Protein AF-A0A060BYW7-F1 (afdb_monomer)

Mean predicted aligned error: 9.54 Å

Nearest PDB structures (foldseek):
  1knc-assembly1_A  TM=3.464E-01  e=7.831E+00  Mycobacterium tuberculosis

pLDDT: mean 84.28, std 14.16, range [44.69, 97.5]

Radius of gyration: 23.76 Å; Cα contacts (8 Å, |Δi|>4): 64; chains: 1; bounding box: 55×30×70 Å

Solvent-accessible surface area (backbone atoms only — not comparable to full-atom values): 7585 Å² total; per-residue (Å²): 144,79,80,57,61,67,58,49,52,51,50,52,53,48,34,50,69,72,49,42,70,73,58,59,72,67,45,63,56,45,87,65,95,45,86,89,45,63,86,35,33,41,50,48,54,50,32,50,50,51,38,68,74,41,76,65,64,82,47,72,71,61,52,50,51,53,52,52,58,46,39,75,78,55,71,72,52,69,72,40,62,68,40,35,67,42,39,37,51,50,53,52,52,51,50,51,52,54,50,52,55,52,52,50,52,55,50,54,52,50,53,52,54,48,56,53,49,54,51,52,52,55,53,53,56,50,54,57,65,73,74,114

Structure (mmCIF, N/CA/C/O backbone):
data_AF-A0A060BYW7-F1
#
_entry.id   AF-A0A060BYW7-F1
#
loop_
_atom_site.group_PDB
_atom_site.id
_atom_site.type_symbol
_atom_site.label_atom_id
_atom_site.label_alt_id
_atom_site.label_comp_id
_atom_site.label_asym_id
_atom_site.label_entity_id
_atom_site.label_seq_id
_atom_site.pdbx_PDB_ins_code
_atom_site.Cartn_x
_atom_site.Cartn_y
_atom_site.Cartn_z
_atom_site.occupancy
_atom_site.B_iso_or_equiv
_atom_site.auth_seq_id
_atom_site.auth_comp_id
_atom_site.auth_asym_id
_atom_site.auth_atom_id
_atom_site.pdbx_PDB_model_num
ATOM 1 N N . MET A 1 1 ? 19.324 -13.979 -8.317 1.00 48.50 1 MET A N 1
ATOM 2 C CA . MET A 1 1 ? 18.379 -13.366 -7.356 1.00 48.50 1 MET A CA 1
ATOM 3 C C . MET A 1 1 ? 17.088 -14.169 -7.3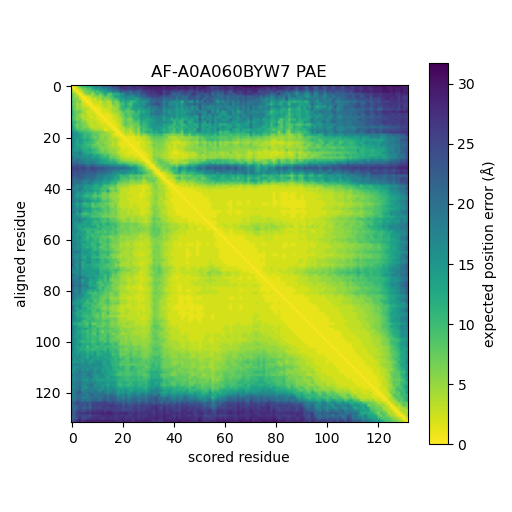71 1.00 48.50 1 MET A C 1
ATOM 5 O O . MET A 1 1 ? 16.243 -13.916 -8.215 1.00 48.50 1 MET A O 1
ATOM 9 N N . LEU A 1 2 ? 16.991 -15.202 -6.531 1.00 50.25 2 LEU A N 1
ATOM 10 C CA . LEU A 1 2 ? 15.923 -16.214 -6.605 1.00 50.25 2 LEU A CA 1
ATOM 11 C C . LEU A 1 2 ? 15.390 -16.655 -5.229 1.00 50.25 2 LEU A C 1
ATOM 13 O O . LEU A 1 2 ? 14.659 -17.630 -5.151 1.00 50.25 2 LEU A O 1
ATOM 17 N N . ASP A 1 3 ? 15.692 -15.922 -4.155 1.00 51.97 3 ASP A N 1
ATOM 18 C CA . ASP A 1 3 ? 15.336 -16.358 -2.792 1.00 51.97 3 ASP A CA 1
ATOM 19 C C . ASP A 1 3 ? 14.009 -15.767 -2.261 1.00 51.97 3 ASP A C 1
ATOM 21 O O . ASP A 1 3 ? 13.461 -16.196 -1.252 1.00 51.97 3 ASP A O 1
ATOM 25 N N . ASN A 1 4 ? 13.404 -14.808 -2.973 1.00 58.88 4 ASN A N 1
ATOM 26 C CA . ASN A 1 4 ? 12.190 -14.140 -2.479 1.00 58.88 4 ASN A CA 1
ATOM 27 C C . ASN A 1 4 ? 10.876 -14.747 -2.986 1.00 58.88 4 ASN A C 1
ATOM 29 O O . ASN A 1 4 ? 9.817 -14.392 -2.473 1.00 58.88 4 ASN A O 1
ATOM 33 N N . HIS A 1 5 ? 10.899 -15.654 -3.970 1.00 61.94 5 HIS A N 1
ATOM 34 C CA . HIS A 1 5 ? 9.659 -16.167 -4.574 1.00 61.94 5 HIS A CA 1
ATOM 35 C C . HIS A 1 5 ? 8.786 -16.887 -3.539 1.00 61.94 5 HIS A C 1
ATOM 37 O O . HIS A 1 5 ? 7.591 -16.627 -3.422 1.00 61.94 5 HIS A O 1
ATOM 43 N N . TYR A 1 6 ? 9.415 -17.710 -2.699 1.00 61.19 6 TYR A N 1
ATOM 44 C CA . TYR A 1 6 ? 8.722 -18.459 -1.657 1.00 61.19 6 TYR A CA 1
ATOM 45 C C . TYR A 1 6 ? 8.153 -17.556 -0.551 1.00 61.19 6 TYR A C 1
ATOM 47 O O . TYR A 1 6 ? 7.054 -17.792 -0.044 1.00 61.19 6 TYR A O 1
ATOM 55 N N . GLN A 1 7 ? 8.869 -16.484 -0.195 1.00 60.72 7 GLN A N 1
ATOM 56 C CA . GLN A 1 7 ? 8.370 -15.488 0.755 1.00 60.72 7 GLN A CA 1
ATOM 57 C C . GLN A 1 7 ? 7.197 -14.688 0.173 1.00 60.72 7 GLN A C 1
ATOM 59 O O . GLN A 1 7 ? 6.245 -14.393 0.897 1.00 60.72 7 GLN A O 1
ATOM 64 N N . ILE A 1 8 ? 7.218 -14.365 -1.122 1.00 66.19 8 ILE A N 1
ATOM 65 C CA . ILE A 1 8 ? 6.113 -13.673 -1.799 1.00 66.19 8 ILE A CA 1
ATOM 66 C C . ILE A 1 8 ? 4.871 -14.568 -1.837 1.00 66.19 8 ILE A C 1
ATOM 68 O O . ILE A 1 8 ? 3.805 -14.127 -1.406 1.00 66.19 8 ILE A O 1
ATOM 72 N N . ASP A 1 9 ? 5.001 -15.829 -2.253 1.00 67.94 9 ASP A N 1
ATOM 73 C CA . ASP A 1 9 ? 3.870 -16.764 -2.331 1.00 67.94 9 ASP A CA 1
ATOM 74 C C . ASP A 1 9 ? 3.220 -16.996 -0.963 1.00 67.94 9 ASP A C 1
ATOM 76 O O . ASP A 1 9 ? 1.992 -16.945 -0.834 1.00 67.94 9 ASP A O 1
ATOM 80 N N . LYS A 1 10 ? 4.030 -17.158 0.093 1.00 68.62 10 LYS A N 1
ATOM 81 C CA . LYS A 1 10 ? 3.528 -17.241 1.472 1.00 68.62 10 LYS A CA 1
ATOM 82 C C . LYS A 1 10 ? 2.774 -15.986 1.887 1.00 68.62 10 LYS A C 1
ATOM 84 O O . LYS A 1 10 ? 1.685 -16.097 2.447 1.00 68.62 10 LYS A O 1
ATOM 89 N N . ASN A 1 11 ? 3.313 -14.803 1.598 1.00 62.00 11 ASN A N 1
ATOM 90 C CA . ASN A 1 11 ? 2.660 -13.539 1.936 1.00 62.00 11 ASN A CA 1
ATOM 91 C C . ASN A 1 11 ? 1.344 -13.342 1.167 1.00 62.00 11 ASN A C 1
ATOM 93 O O . ASN A 1 11 ? 0.366 -12.874 1.750 1.00 62.00 11 ASN A O 1
ATOM 97 N N . VAL A 1 12 ? 1.277 -13.752 -0.103 1.00 63.25 12 VAL A N 1
ATOM 98 C CA . VAL A 1 12 ? 0.047 -13.715 -0.911 1.00 63.25 12 VAL A CA 1
ATOM 99 C C . VAL A 1 12 ? -1.002 -14.681 -0.357 1.00 63.25 12 VAL A C 1
ATOM 101 O O . VAL A 1 12 ? -2.163 -14.300 -0.189 1.00 63.25 12 VAL A O 1
ATOM 104 N N . GLN A 1 13 ? -0.615 -15.921 -0.045 1.00 66.38 13 GLN A N 1
ATOM 105 C CA . GLN A 1 13 ? -1.532 -16.910 0.528 1.00 66.38 13 GLN A CA 1
ATOM 106 C C . GLN A 1 13 ? -2.016 -16.507 1.924 1.00 66.38 13 GLN A C 1
ATOM 108 O O . GLN A 1 13 ? -3.195 -16.674 2.234 1.00 66.38 13 GLN A O 1
ATOM 113 N N . GLN A 1 14 ? -1.135 -15.949 2.756 1.00 67.31 14 GLN A N 1
ATOM 114 C CA . GLN A 1 14 ? -1.495 -15.442 4.075 1.00 67.31 14 GLN A CA 1
ATOM 115 C C . GLN A 1 14 ? -2.472 -14.268 3.962 1.00 67.31 14 GLN A C 1
ATOM 117 O O . GLN A 1 14 ? -3.541 -14.318 4.554 1.00 67.31 14 GLN A O 1
ATOM 122 N N . ALA A 1 15 ? -2.191 -13.280 3.106 1.00 64.19 15 ALA A N 1
ATOM 123 C CA . ALA A 1 15 ? -3.095 -12.152 2.888 1.00 64.19 15 ALA A CA 1
ATOM 124 C C . ALA A 1 15 ? -4.480 -12.590 2.377 1.00 64.19 15 ALA A C 1
ATOM 126 O O . ALA A 1 15 ? -5.491 -12.038 2.803 1.00 64.19 15 ALA A O 1
ATOM 127 N N . ARG A 1 16 ? -4.551 -13.603 1.499 1.00 63.09 16 ARG A N 1
ATOM 128 C CA . ARG A 1 16 ? -5.829 -14.171 1.028 1.00 63.09 16 ARG A CA 1
ATOM 129 C C . ARG A 1 16 ? -6.603 -14.900 2.129 1.00 63.09 16 ARG A C 1
ATOM 131 O O . ARG A 1 16 ? -7.830 -14.828 2.131 1.00 63.09 16 ARG A O 1
ATOM 138 N N . ARG A 1 17 ? -5.910 -15.600 3.035 1.00 70.06 17 ARG A N 1
ATOM 139 C CA . ARG A 1 17 ? -6.522 -16.254 4.208 1.00 70.06 17 ARG A CA 1
ATOM 140 C C . ARG A 1 17 ? -7.019 -15.236 5.231 1.00 70.06 17 ARG A C 1
ATOM 142 O O . ARG A 1 17 ? -8.115 -15.402 5.750 1.00 70.06 17 ARG A O 1
ATOM 149 N N . ASP A 1 18 ? -6.255 -14.173 5.444 1.00 71.94 18 ASP A N 1
ATOM 150 C CA . ASP A 1 18 ? -6.571 -13.106 6.396 1.00 71.94 18 ASP A CA 1
ATOM 151 C C . ASP A 1 18 ? -7.684 -12.165 5.881 1.00 71.94 18 ASP A C 1
ATOM 153 O O . ASP A 1 18 ? -8.324 -11.467 6.664 1.00 71.94 18 ASP A O 1
ATOM 157 N N . LEU A 1 19 ? -7.939 -12.136 4.565 1.00 72.00 19 LEU A N 1
ATOM 158 C CA . LEU A 1 19 ? -8.977 -11.318 3.923 1.00 72.00 19 LEU A CA 1
ATOM 159 C C . LEU A 1 19 ? -9.895 -12.156 3.010 1.00 72.00 19 LEU A C 1
ATOM 161 O O . LEU A 1 19 ? -9.884 -11.985 1.784 1.00 72.00 19 LEU A O 1
ATOM 165 N N . PRO A 1 20 ? -10.743 -13.048 3.554 1.00 79.31 20 PRO A N 1
ATOM 166 C CA . PRO A 1 20 ? -11.720 -13.749 2.733 1.00 79.31 20 PRO A CA 1
ATOM 167 C C . PRO A 1 20 ? -12.680 -12.742 2.080 1.00 79.31 20 PRO A C 1
ATOM 169 O O . PRO A 1 20 ? -13.089 -11.755 2.691 1.00 79.31 20 PRO A O 1
ATOM 172 N N . ARG A 1 21 ? -13.106 -13.003 0.835 1.00 77.75 21 ARG A N 1
ATOM 173 C CA . ARG A 1 21 ? -13.975 -12.087 0.057 1.00 77.75 21 ARG A CA 1
ATOM 174 C C . ARG A 1 21 ? -15.217 -11.625 0.826 1.00 77.75 21 ARG A C 1
ATOM 176 O O . ARG A 1 21 ? -15.633 -10.478 0.694 1.00 77.75 21 ARG A O 1
ATOM 183 N N . ARG A 1 22 ? -15.810 -12.518 1.625 1.00 82.56 22 ARG A N 1
ATOM 184 C CA . ARG A 1 22 ? -16.977 -12.212 2.463 1.00 82.56 22 ARG A CA 1
ATOM 185 C C . ARG A 1 22 ? -16.661 -11.157 3.528 1.00 82.56 22 ARG A C 1
ATOM 187 O O . ARG A 1 22 ? -17.498 -10.298 3.759 1.00 82.56 22 ARG A O 1
ATOM 194 N N . PHE A 1 23 ? -15.473 -11.208 4.128 1.00 82.56 23 PHE A N 1
ATOM 195 C CA . PHE A 1 23 ? -15.021 -10.238 5.122 1.00 82.56 23 PHE A CA 1
ATOM 196 C C . PHE A 1 23 ? -14.746 -8.872 4.490 1.00 82.56 23 PHE A C 1
ATOM 198 O O . PHE A 1 23 ? -15.250 -7.872 4.986 1.00 82.56 23 PHE A O 1
ATOM 205 N N . ILE A 1 24 ? -14.070 -8.826 3.332 1.00 80.19 24 ILE A N 1
ATOM 206 C CA . ILE A 1 24 ? -13.831 -7.564 2.603 1.00 80.19 24 ILE A CA 1
ATOM 207 C C . ILE A 1 24 ? -15.152 -6.836 2.307 1.00 80.19 24 ILE A C 1
ATOM 209 O O . ILE A 1 24 ? -15.247 -5.630 2.506 1.00 80.19 24 ILE A O 1
ATOM 213 N N . ARG A 1 25 ? -16.192 -7.568 1.881 1.00 84.06 25 ARG A N 1
ATOM 214 C CA . ARG A 1 25 ? -17.522 -7.001 1.584 1.00 84.06 25 ARG A CA 1
ATOM 215 C C . ARG A 1 25 ? -18.252 -6.430 2.805 1.00 84.06 25 ARG A C 1
ATOM 217 O O . ARG A 1 25 ? -19.206 -5.686 2.623 1.00 84.06 25 ARG A O 1
ATOM 224 N N . GLN A 1 26 ? -17.854 -6.802 4.020 1.00 86.75 26 GLN A N 1
ATOM 225 C CA . GLN A 1 26 ? -18.452 -6.298 5.263 1.00 86.75 26 GLN A CA 1
ATOM 226 C C . GLN A 1 26 ? -17.753 -5.040 5.786 1.00 86.75 26 GLN A C 1
ATOM 228 O O . GLN A 1 26 ? -18.245 -4.413 6.726 1.00 86.75 26 GLN A O 1
ATOM 233 N N . LEU A 1 27 ? -16.601 -4.676 5.216 1.00 88.12 27 LEU A N 1
ATOM 234 C CA . LEU A 1 27 ? -15.855 -3.511 5.664 1.00 88.12 27 LEU A CA 1
ATOM 235 C C . LEU A 1 27 ? -16.614 -2.220 5.315 1.00 88.12 27 LEU A C 1
ATOM 237 O O . LEU A 1 27 ? -17.147 -2.104 4.208 1.00 88.12 27 LEU A O 1
ATOM 241 N N . PRO A 1 28 ? -16.647 -1.231 6.228 1.00 87.62 28 PRO A N 1
ATOM 242 C CA . PRO A 1 28 ? -17.212 0.081 5.946 1.00 87.62 28 PRO A CA 1
ATOM 243 C C . PRO A 1 28 ? -16.580 0.715 4.704 1.00 87.62 28 PRO A C 1
ATOM 245 O O . PRO A 1 28 ? -15.356 0.795 4.577 1.00 87.62 28 PRO A O 1
ATOM 248 N N . LEU A 1 29 ? -17.425 1.172 3.783 1.00 86.75 29 LEU A N 1
ATOM 249 C CA . LEU A 1 29 ? -16.996 1.87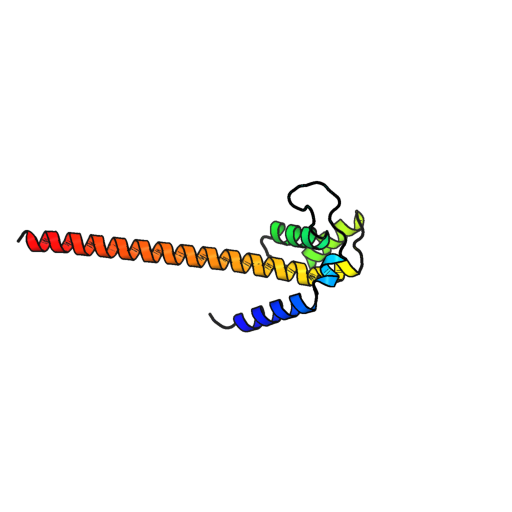6 2.578 1.00 86.75 29 LEU A CA 1
ATOM 250 C C . LEU A 1 29 ? -16.729 3.351 2.878 1.00 86.75 29 LEU A C 1
ATOM 252 O O . LEU A 1 29 ? -17.312 3.927 3.802 1.00 86.75 29 LEU A O 1
ATOM 256 N N . PHE A 1 30 ? -15.838 3.961 2.099 1.00 79.75 30 PHE A N 1
ATOM 257 C CA . PHE A 1 30 ? -15.587 5.396 2.179 1.00 79.75 30 PHE A CA 1
ATOM 258 C C . PHE A 1 30 ? -16.850 6.156 1.743 1.00 79.75 30 PHE A C 1
ATOM 260 O O . PHE A 1 30 ? -17.378 5.911 0.662 1.00 79.75 30 PHE A O 1
ATOM 267 N N . LYS A 1 31 ? -17.374 7.036 2.606 1.00 72.75 31 LYS A N 1
ATOM 268 C CA . LYS A 1 31 ? -18.662 7.724 2.385 1.00 72.75 31 LYS A CA 1
ATOM 269 C C . LYS A 1 31 ? -18.550 9.005 1.550 1.00 72.75 31 LYS A C 1
ATOM 271 O O . LYS A 1 31 ? -19.570 9.594 1.209 1.00 72.75 31 LYS A O 1
ATOM 276 N N . THR A 1 32 ? -17.337 9.466 1.250 1.00 66.94 32 THR A N 1
ATOM 277 C CA . THR A 1 32 ? -17.122 10.709 0.498 1.00 66.94 32 THR A CA 1
ATOM 278 C C . THR A 1 32 ? -17.183 10.449 -1.011 1.00 66.94 32 THR A C 1
ATOM 280 O O . THR A 1 32 ? -16.502 9.536 -1.483 1.00 66.94 32 THR A O 1
ATOM 283 N N . PRO A 1 33 ? -17.914 11.271 -1.787 1.00 52.66 33 PRO A N 1
ATOM 284 C CA . PRO A 1 33 ? -18.076 11.109 -3.227 1.00 52.66 33 PRO A CA 1
ATOM 285 C C . PRO A 1 33 ? -16.865 11.678 -3.977 1.00 52.66 33 PRO A C 1
ATOM 287 O O . PRO A 1 33 ? -16.963 12.655 -4.714 1.00 52.66 33 PRO A O 1
ATOM 290 N N . SER A 1 34 ? -15.685 11.094 -3.772 1.00 60.38 34 SER A N 1
ATOM 291 C CA . SER A 1 34 ? -14.594 11.251 -4.731 1.00 60.38 34 SER A CA 1
ATOM 292 C C . SER A 1 34 ? -14.590 9.999 -5.606 1.00 60.38 34 SER A C 1
ATOM 294 O O . SER A 1 34 ? -14.461 8.882 -5.103 1.00 60.38 34 SER A O 1
ATOM 296 N N . GLN A 1 35 ? -14.746 10.181 -6.923 1.00 62.66 35 GLN A N 1
ATOM 297 C CA . GLN A 1 35 ? -14.794 9.088 -7.912 1.00 62.66 35 GLN A CA 1
ATOM 298 C C . GLN A 1 35 ? -13.621 8.105 -7.784 1.00 62.66 35 GLN A C 1
ATOM 300 O O . GLN A 1 35 ? -13.717 6.949 -8.183 1.00 62.66 35 GLN A O 1
ATOM 305 N N . LYS A 1 36 ? -12.497 8.549 -7.213 1.00 66.81 36 LYS A N 1
ATOM 306 C CA . LYS A 1 36 ? -11.277 7.752 -7.090 1.00 66.81 36 LYS A CA 1
ATOM 307 C C . LYS A 1 36 ? -11.382 6.615 -6.064 1.00 66.81 36 LYS A C 1
ATOM 309 O O . LYS A 1 36 ? -10.640 5.644 -6.188 1.00 66.81 36 LYS A O 1
ATOM 314 N N . TYR A 1 37 ? -12.265 6.723 -5.069 1.00 65.38 37 TYR A N 1
ATOM 315 C CA . TYR A 1 37 ? -12.397 5.731 -3.988 1.00 65.38 37 TYR A CA 1
ATOM 316 C C . TYR A 1 37 ? -13.820 5.184 -3.838 1.00 65.38 37 TYR A C 1
ATOM 318 O O . TYR A 1 37 ? -14.133 4.540 -2.834 1.00 65.38 37 TYR A O 1
ATOM 326 N N . GLU A 1 38 ? -14.684 5.428 -4.822 1.00 72.38 38 GLU A N 1
ATOM 327 C CA . GLU A 1 38 ? -16.058 4.942 -4.808 1.00 72.38 38 GLU A CA 1
ATOM 328 C C . GLU A 1 38 ? -16.084 3.406 -4.719 1.00 72.38 38 GLU A C 1
ATOM 330 O O . GLU A 1 38 ? -15.409 2.700 -5.469 1.00 72.38 38 GLU A O 1
ATOM 335 N N . GLY A 1 39 ? -16.804 2.877 -3.727 1.00 79.19 39 GLY A N 1
ATOM 336 C CA . GLY A 1 39 ? -16.874 1.436 -3.468 1.00 79.19 39 GLY A CA 1
ATOM 337 C C . GLY A 1 39 ? -15.630 0.813 -2.815 1.00 79.19 39 GLY A C 1
ATOM 338 O O . GLY A 1 39 ? -15.617 -0.398 -2.588 1.00 79.19 39 GLY A O 1
ATOM 339 N N . MET A 1 40 ? -14.599 1.594 -2.468 1.00 86.31 40 MET A N 1
ATOM 340 C CA . MET A 1 40 ? -13.427 1.091 -1.745 1.00 86.31 40 MET A CA 1
ATOM 341 C C . MET A 1 40 ? -13.677 1.073 -0.221 1.00 86.31 40 MET A C 1
ATOM 343 O O . MET A 1 40 ? -14.133 2.074 0.344 1.00 86.31 40 MET A O 1
ATOM 347 N N . PRO A 1 41 ? -13.344 -0.027 0.488 1.00 91.56 41 PRO A N 1
ATOM 348 C CA . PRO A 1 41 ? -13.332 -0.037 1.949 1.00 91.56 41 PRO A CA 1
ATOM 349 C C . PRO A 1 41 ? -12.414 1.048 2.524 1.00 91.56 41 PRO A C 1
ATOM 351 O O . PRO A 1 41 ? -11.287 1.216 2.051 1.00 91.56 41 PRO A O 1
ATOM 354 N N . ARG A 1 42 ? -12.843 1.737 3.589 1.00 92.38 42 ARG A N 1
ATOM 355 C CA . ARG A 1 42 ? -12.090 2.845 4.215 1.00 92.38 42 ARG A CA 1
ATOM 356 C C . ARG A 1 42 ? -10.656 2.453 4.558 1.00 92.38 42 ARG A C 1
ATOM 358 O O . ARG A 1 42 ? -9.720 3.193 4.266 1.00 92.38 42 ARG A O 1
ATOM 365 N N . ILE A 1 43 ? -10.467 1.252 5.100 1.00 93.44 43 ILE A N 1
ATOM 366 C CA . ILE A 1 43 ? -9.135 0.760 5.461 1.00 93.44 43 ILE A CA 1
ATOM 367 C C . ILE A 1 43 ? -8.213 0.540 4.254 1.00 93.44 43 ILE A C 1
ATOM 369 O O . ILE A 1 43 ? -7.006 0.748 4.354 1.00 93.44 43 ILE A O 1
ATOM 373 N N . PHE A 1 44 ? -8.764 0.166 3.096 1.00 92.44 44 PHE A N 1
ATOM 374 C CA . PHE A 1 44 ? -7.981 0.038 1.867 1.00 92.44 44 PHE A CA 1
ATOM 375 C C . PHE A 1 44 ? -7.556 1.413 1.355 1.00 92.44 44 PHE A C 1
ATOM 3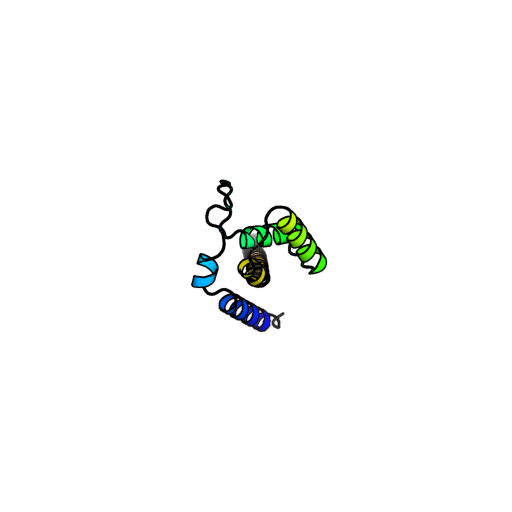77 O O . PHE A 1 44 ? -6.407 1.570 0.948 1.00 92.44 44 PHE A O 1
ATOM 384 N N . ALA A 1 45 ? -8.434 2.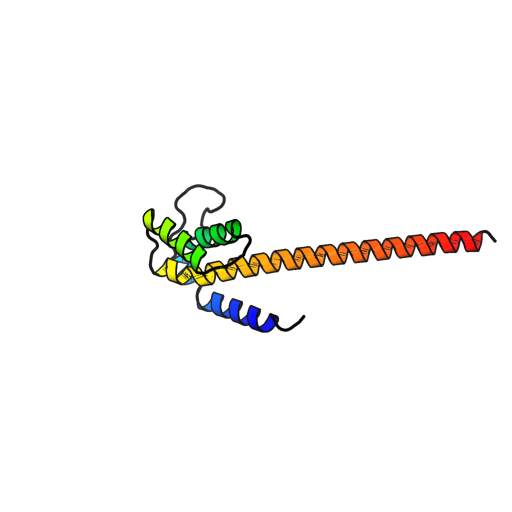414 1.442 1.00 91.75 45 ALA A N 1
ATOM 385 C CA . ALA A 1 45 ? -8.077 3.790 1.114 1.00 91.75 45 ALA A CA 1
ATOM 386 C C . ALA A 1 45 ? -6.962 4.313 2.039 1.00 91.75 45 ALA A C 1
ATOM 388 O O . ALA A 1 45 ? -5.996 4.899 1.555 1.00 91.75 45 ALA A O 1
ATOM 389 N N . LEU A 1 46 ? -7.037 4.027 3.345 1.00 93.12 46 LEU A N 1
ATOM 390 C CA . LEU A 1 46 ? -6.001 4.400 4.314 1.00 93.12 46 LEU A CA 1
ATOM 391 C C . LEU A 1 46 ? -4.657 3.710 4.026 1.00 93.12 46 LEU A C 1
ATOM 393 O O . LEU A 1 46 ? -3.614 4.360 4.027 1.00 93.12 46 LEU A O 1
ATOM 397 N N . ALA A 1 47 ? -4.674 2.405 3.742 1.00 94.94 47 ALA A N 1
ATOM 398 C CA . ALA A 1 47 ? -3.471 1.650 3.393 1.00 94.94 47 ALA A CA 1
ATOM 399 C C . ALA A 1 47 ? -2.833 2.157 2.089 1.00 94.94 47 ALA A C 1
ATOM 401 O O . ALA A 1 47 ? -1.613 2.311 2.015 1.00 94.94 47 ALA A O 1
ATOM 402 N N . TRP A 1 48 ? -3.653 2.452 1.076 1.00 93.19 48 TRP A N 1
ATOM 403 C CA . TRP A 1 48 ? -3.194 3.052 -0.174 1.00 93.19 48 TRP A CA 1
ATOM 404 C C . TRP A 1 48 ? -2.565 4.427 0.065 1.00 93.19 48 TRP A C 1
ATOM 406 O O . TRP A 1 48 ? -1.464 4.682 -0.420 1.00 93.19 48 TRP A O 1
ATOM 416 N N . LEU A 1 49 ? -3.230 5.280 0.853 1.00 92.94 49 LEU A N 1
ATOM 417 C CA . LEU A 1 49 ? -2.744 6.611 1.208 1.00 92.94 49 LEU A CA 1
ATOM 418 C C . LEU A 1 49 ? -1.378 6.528 1.889 1.00 92.94 49 LEU A C 1
ATOM 420 O O . LEU A 1 49 ? -0.455 7.222 1.472 1.00 92.94 49 LEU A O 1
ATOM 424 N N . TYR A 1 50 ? -1.241 5.648 2.884 1.00 95.75 50 TYR A N 1
ATOM 425 C CA . TYR A 1 50 ? 0.016 5.416 3.590 1.00 95.75 50 TYR A CA 1
ATOM 426 C C . TYR A 1 50 ? 1.146 5.058 2.619 1.00 95.75 50 TYR A C 1
ATOM 428 O O . TYR A 1 50 ? 2.171 5.728 2.596 1.00 95.75 50 TYR A O 1
ATOM 436 N N . ILE A 1 51 ? 0.938 4.048 1.771 1.00 95.50 51 ILE A N 1
ATOM 437 C CA . ILE A 1 51 ? 1.966 3.561 0.839 1.00 95.50 51 ILE A CA 1
ATOM 438 C C . ILE A 1 51 ? 2.339 4.615 -0.203 1.00 95.50 51 ILE A C 1
ATOM 440 O O . ILE A 1 51 ? 3.508 4.713 -0.573 1.00 95.50 51 ILE A O 1
ATOM 444 N N . ALA A 1 52 ? 1.363 5.394 -0.672 1.00 92.62 52 ALA A N 1
ATOM 445 C CA . ALA A 1 52 ? 1.602 6.487 -1.605 1.00 92.62 52 ALA A CA 1
ATOM 446 C C . ALA A 1 52 ? 2.411 7.632 -0.971 1.00 92.62 52 ALA A C 1
ATOM 448 O O . ALA A 1 52 ? 3.203 8.251 -1.665 1.00 92.62 52 ALA A O 1
ATOM 449 N N . HIS A 1 53 ? 2.234 7.902 0.327 1.00 93.62 53 HIS A N 1
ATOM 450 C CA . HIS A 1 53 ? 2.956 8.970 1.032 1.00 93.62 53 HIS A CA 1
ATOM 451 C C . HIS A 1 53 ? 4.339 8.553 1.526 1.00 93.62 53 HIS A C 1
ATOM 453 O O . HIS A 1 53 ? 5.184 9.411 1.761 1.00 93.62 53 HIS A O 1
ATOM 459 N N . THR A 1 54 ? 4.573 7.256 1.725 1.00 93.81 54 THR A N 1
ATOM 460 C CA . THR A 1 54 ? 5.876 6.748 2.169 1.00 93.81 54 THR A CA 1
ATOM 461 C C . THR A 1 54 ? 6.742 6.234 1.028 1.00 93.81 54 THR A C 1
ATOM 463 O O . THR A 1 54 ? 7.816 5.700 1.294 1.00 93.81 54 THR A O 1
ATOM 466 N N . ASP A 1 55 ? 6.281 6.320 -0.223 1.00 91.56 55 ASP A N 1
ATOM 467 C CA . ASP A 1 55 ? 6.925 5.682 -1.376 1.00 91.56 55 ASP A CA 1
ATOM 468 C C . ASP A 1 55 ? 7.230 4.194 -1.124 1.00 91.56 55 ASP A C 1
ATOM 470 O O . ASP A 1 55 ? 8.256 3.649 -1.524 1.00 91.56 55 ASP A O 1
ATOM 474 N N . SER A 1 56 ? 6.302 3.502 -0.454 1.00 90.88 56 SER A N 1
ATOM 475 C CA . SER A 1 56 ? 6.447 2.109 0.004 1.00 90.88 56 SER A CA 1
ATOM 476 C C . SER A 1 56 ? 7.516 1.864 1.087 1.00 90.88 56 SER A C 1
ATOM 478 O O . SER A 1 56 ? 7.764 0.706 1.427 1.00 90.88 56 SER A O 1
ATOM 480 N N . ASN A 1 57 ? 8.108 2.905 1.685 1.00 93.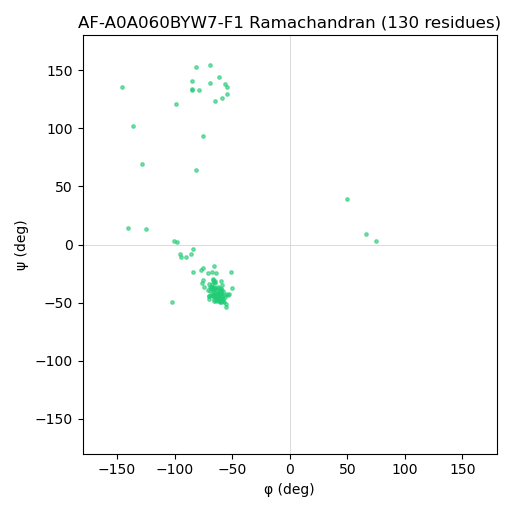00 57 ASN A N 1
ATOM 481 C CA . ASN A 1 57 ? 8.990 2.782 2.846 1.00 93.00 57 ASN A CA 1
ATOM 482 C C . ASN A 1 57 ? 8.172 2.504 4.120 1.00 93.00 57 ASN A C 1
ATOM 484 O O . ASN A 1 57 ? 7.640 3.404 4.776 1.00 93.00 57 ASN A O 1
ATOM 488 N N . PHE A 1 58 ? 8.023 1.222 4.441 1.00 93.00 58 PHE A N 1
ATOM 489 C CA . PHE A 1 58 ? 7.201 0.769 5.554 1.00 93.00 58 PHE A CA 1
ATOM 490 C C . PHE A 1 58 ? 7.911 0.924 6.907 1.00 93.00 58 PHE A C 1
ATOM 492 O O . PHE A 1 58 ? 9.030 0.459 7.106 1.00 93.00 58 PHE A O 1
ATOM 499 N N . SER A 1 59 ? 7.199 1.483 7.884 1.00 95.88 59 SER A N 1
ATOM 500 C CA . SER A 1 59 ? 7.578 1.470 9.296 1.00 95.88 59 SER A CA 1
ATOM 501 C C . SER A 1 59 ? 6.337 1.387 10.173 1.00 95.88 59 SER A C 1
ATOM 503 O O . SER A 1 59 ? 5.371 2.130 9.986 1.00 95.88 59 SER A O 1
ATOM 505 N N . LEU A 1 60 ? 6.388 0.528 11.193 1.00 94.94 60 LEU A N 1
ATOM 506 C CA . LEU A 1 60 ? 5.306 0.411 12.167 1.00 94.94 60 LEU A CA 1
ATOM 507 C C . LEU A 1 60 ? 5.038 1.747 12.877 1.00 94.94 60 LEU A C 1
ATOM 509 O O . LEU A 1 60 ? 3.887 2.074 13.141 1.00 94.94 60 LEU A O 1
ATOM 513 N N . LYS A 1 61 ? 6.080 2.550 13.136 1.00 96.69 61 LYS A N 1
ATOM 514 C CA . LYS A 1 61 ? 5.943 3.859 13.790 1.00 96.69 61 LYS A CA 1
ATOM 515 C C . LYS A 1 61 ? 5.082 4.813 12.960 1.00 96.69 61 LYS A C 1
ATOM 517 O O . LYS A 1 61 ? 4.169 5.435 13.495 1.00 96.69 61 LYS A O 1
ATOM 522 N N . THR A 1 62 ? 5.361 4.924 11.661 1.00 95.88 62 THR A N 1
ATOM 523 C CA . THR A 1 62 ? 4.645 5.855 10.776 1.00 95.88 62 THR A CA 1
ATOM 524 C C . THR A 1 62 ? 3.244 5.355 10.447 1.00 95.88 62 THR A C 1
ATOM 526 O O . THR A 1 62 ? 2.312 6.157 10.409 1.00 95.88 62 THR A O 1
ATOM 529 N N . LEU A 1 63 ? 3.066 4.039 10.283 1.00 96.56 63 LEU A N 1
ATOM 530 C CA . LEU A 1 63 ? 1.743 3.450 10.082 1.00 96.56 63 LEU A CA 1
ATOM 531 C C . LEU A 1 63 ? 0.849 3.684 11.305 1.00 96.56 63 LEU A C 1
ATOM 533 O O . LEU A 1 63 ? -0.277 4.151 11.155 1.00 96.56 63 LEU A O 1
ATOM 537 N N . SER A 1 64 ? 1.362 3.422 12.511 1.00 96.25 64 SER A N 1
ATOM 538 C CA . SER A 1 64 ? 0.630 3.662 13.758 1.00 96.25 64 SER A CA 1
ATOM 539 C C . SER A 1 64 ? 0.249 5.131 13.926 1.00 96.25 64 SER A C 1
ATOM 541 O O . SER A 1 64 ? -0.885 5.408 14.303 1.00 96.25 64 SER A O 1
ATOM 543 N N . ALA A 1 65 ? 1.142 6.069 13.592 1.00 96.12 65 ALA A N 1
ATOM 544 C CA . ALA A 1 65 ? 0.841 7.499 13.655 1.00 96.12 65 ALA A CA 1
ATOM 545 C C . ALA A 1 65 ? -0.313 7.894 12.713 1.00 96.12 65 ALA A C 1
ATOM 547 O O . ALA A 1 65 ? -1.231 8.598 13.130 1.00 96.12 65 ALA A O 1
ATOM 548 N N . ILE A 1 66 ? -0.318 7.392 11.469 1.00 95.25 66 ILE A N 1
ATOM 549 C CA . ILE A 1 66 ? -1.415 7.633 10.516 1.00 95.25 66 ILE A CA 1
ATOM 550 C C . ILE A 1 66 ? -2.734 7.029 11.010 1.00 95.25 66 ILE A C 1
ATOM 552 O O . ILE A 1 66 ? -3.774 7.683 10.940 1.00 95.25 66 ILE A O 1
ATOM 556 N N . VAL A 1 67 ? -2.704 5.805 11.544 1.00 96.00 67 VAL A N 1
ATOM 557 C CA . VAL A 1 67 ? -3.903 5.138 12.072 1.00 96.00 67 VAL A CA 1
ATOM 558 C C . VAL A 1 67 ? -4.451 5.891 13.282 1.00 96.00 67 VAL A C 1
ATOM 560 O O . VAL A 1 67 ? -5.654 6.122 13.357 1.00 96.00 67 VAL A O 1
ATOM 563 N N . GLN A 1 68 ? -3.591 6.312 14.210 1.00 96.50 68 GLN A N 1
ATOM 564 C CA . GLN A 1 68 ? -3.989 7.096 15.383 1.00 96.50 68 GLN A CA 1
ATOM 565 C C . GLN A 1 68 ? -4.604 8.439 14.984 1.00 96.50 68 GLN A C 1
ATOM 567 O O . GLN A 1 68 ? -5.674 8.780 15.484 1.00 96.50 68 GLN A O 1
ATOM 572 N N . GLY A 1 69 ? -3.983 9.159 14.045 1.00 95.44 69 GLY A N 1
ATOM 573 C CA . GLY A 1 69 ? -4.522 10.416 13.528 1.00 95.44 69 GLY A CA 1
ATOM 574 C C . GLY A 1 69 ? -5.890 10.240 12.868 1.00 95.44 69 GLY A C 1
ATOM 575 O O . GLY A 1 69 ? -6.805 11.016 13.129 1.00 95.44 69 GLY A O 1
ATOM 576 N N . PHE A 1 70 ? -6.069 9.182 12.072 1.00 93.38 70 PHE A N 1
ATOM 577 C CA . PHE A 1 70 ? -7.355 8.893 11.438 1.00 93.38 70 PHE A CA 1
ATOM 578 C C . PHE A 1 70 ? -8.439 8.525 12.462 1.00 93.38 70 PHE A C 1
ATOM 580 O O . PHE A 1 70 ? -9.550 9.0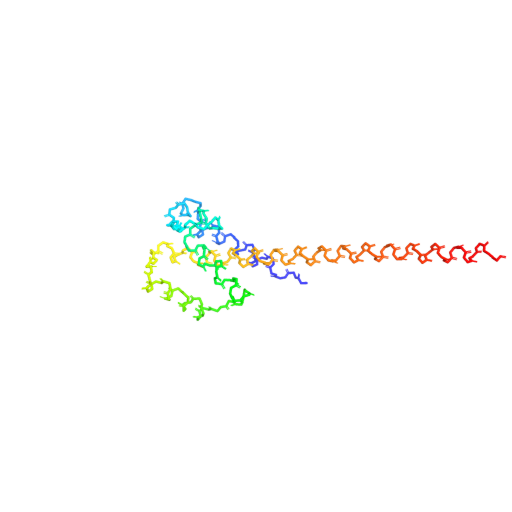51 12.402 1.00 93.38 70 PHE A O 1
ATOM 587 N N . GLN A 1 71 ? -8.110 7.679 13.445 1.00 94.88 71 GLN A N 1
ATOM 588 C CA . GLN A 1 71 ? -9.044 7.278 14.502 1.00 94.88 71 GLN A CA 1
ATOM 589 C C . GLN A 1 71 ? -9.484 8.435 15.409 1.00 94.88 71 GLN A C 1
ATOM 591 O O . GLN A 1 71 ? -10.566 8.349 15.984 1.00 94.88 71 GLN A O 1
ATOM 596 N N . ALA A 1 72 ? -8.685 9.501 15.532 1.00 96.56 72 ALA A N 1
ATOM 597 C CA . ALA A 1 72 ? -9.060 10.694 16.292 1.00 96.56 72 ALA A CA 1
ATOM 598 C C . ALA A 1 72 ? -10.220 11.479 15.648 1.00 96.56 72 ALA A C 1
ATOM 600 O O . ALA A 1 72 ? -10.928 12.199 16.346 1.00 96.56 72 ALA A O 1
ATOM 601 N N . VAL A 1 73 ? -10.421 11.333 14.333 1.00 93.88 73 VAL A N 1
ATOM 602 C CA . VAL A 1 73 ? -11.496 12.000 13.580 1.00 93.88 73 VAL A CA 1
ATOM 603 C C . VAL A 1 73 ? -12.644 11.036 13.299 1.00 93.88 73 VAL A C 1
ATOM 605 O O . VAL A 1 73 ? -13.801 11.351 13.565 1.00 93.88 73 VAL A O 1
ATOM 608 N N . GLU A 1 74 ? -12.338 9.848 12.773 1.00 90.31 74 GLU A N 1
ATOM 609 C CA . GLU A 1 74 ? -13.337 8.829 12.461 1.00 90.31 74 GLU A CA 1
ATOM 610 C C . GLU A 1 74 ? -12.852 7.446 12.929 1.00 90.31 74 GLU A C 1
ATOM 612 O O . GLU A 1 74 ? -12.048 6.803 12.241 1.00 90.31 74 GLU A O 1
ATOM 617 N N . PRO A 1 75 ? -13.352 6.946 14.076 1.00 93.88 75 PRO A N 1
ATOM 618 C CA . PRO A 1 75 ? -12.937 5.662 14.622 1.00 93.88 75 PRO A CA 1
ATOM 619 C C . PRO A 1 75 ? -13.090 4.516 13.616 1.00 93.88 75 PRO A C 1
ATOM 621 O O . PRO A 1 75 ? -14.104 4.388 12.918 1.00 93.88 75 PRO A O 1
ATOM 624 N N . LEU A 1 76 ? -12.058 3.676 13.552 1.00 93.81 76 LEU A N 1
ATOM 625 C CA . LEU A 1 76 ? -12.058 2.443 12.774 1.00 93.81 76 LEU A CA 1
ATOM 626 C C . LEU A 1 76 ? -12.685 1.329 13.609 1.00 93.81 76 LEU A C 1
ATOM 628 O O . LEU A 1 76 ? -12.439 1.207 14.810 1.00 93.81 76 LEU A O 1
ATOM 632 N N . LYS A 1 77 ? -13.481 0.475 12.971 1.00 92.81 77 LYS A N 1
ATOM 633 C CA . LYS A 1 77 ? -13.985 -0.738 13.615 1.00 92.81 77 LYS A CA 1
ATOM 634 C C . LYS A 1 77 ? -12.839 -1.719 13.832 1.00 92.81 77 LYS A C 1
ATOM 636 O O . LYS A 1 77 ? -11.893 -1.769 13.048 1.00 92.81 77 LYS A O 1
ATOM 641 N N . ILE A 1 78 ? -12.984 -2.599 14.822 1.00 90.06 78 ILE A N 1
ATOM 642 C CA . ILE A 1 78 ? -11.995 -3.655 15.068 1.00 90.06 78 ILE A CA 1
ATOM 643 C C . ILE A 1 78 ? -11.733 -4.481 13.797 1.00 90.06 78 ILE A C 1
ATOM 645 O O . ILE A 1 78 ? -10.585 -4.666 13.418 1.00 90.06 78 ILE A O 1
ATOM 649 N N . GLY A 1 79 ? -12.778 -4.844 13.044 1.00 87.31 79 GLY A N 1
ATOM 650 C CA . GLY A 1 79 ? -12.628 -5.549 11.766 1.00 87.31 79 GLY A CA 1
ATOM 651 C C . GLY A 1 79 ? -11.819 -4.777 10.714 1.00 87.31 79 GLY A C 1
ATOM 652 O O . GLY A 1 79 ? -11.097 -5.383 9.932 1.00 87.31 79 GLY A O 1
ATOM 653 N N . GLU A 1 80 ? -11.861 -3.444 10.714 1.00 92.62 80 GLU A N 1
ATOM 654 C CA . GLU A 1 80 ? -11.017 -2.642 9.823 1.00 92.62 80 GLU A CA 1
ATOM 655 C C . GLU A 1 80 ? -9.549 -2.715 10.245 1.00 92.62 80 GLU A C 1
ATOM 657 O O . GLU A 1 80 ? -8.687 -2.967 9.410 1.00 92.62 80 GLU A O 1
ATOM 662 N N . LEU A 1 81 ? -9.249 -2.595 11.540 1.00 93.06 81 LEU A N 1
ATOM 663 C CA . LEU A 1 81 ? -7.875 -2.720 12.040 1.00 93.06 81 LEU A CA 1
ATOM 664 C C . LEU A 1 81 ? -7.273 -4.103 11.752 1.00 93.06 81 LEU A C 1
ATOM 666 O O . LEU A 1 81 ? -6.105 -4.198 11.384 1.00 93.06 81 LEU A O 1
ATOM 670 N N . TRP A 1 82 ? -8.078 -5.164 11.840 1.00 91.50 82 TRP A N 1
ATOM 671 C CA . TRP A 1 82 ? -7.664 -6.520 11.460 1.00 91.50 82 TRP A CA 1
ATOM 672 C C . TRP A 1 82 ? -7.365 -6.654 9.960 1.00 91.50 82 TRP A C 1
ATOM 674 O O . TRP A 1 82 ? -6.494 -7.428 9.569 1.00 91.50 82 TRP A O 1
ATOM 684 N N . ALA A 1 83 ? -8.047 -5.882 9.112 1.00 91.75 83 ALA A N 1
ATOM 685 C CA . ALA A 1 83 ? -7.816 -5.875 7.670 1.00 91.75 83 ALA A CA 1
ATOM 686 C C . ALA A 1 83 ? -6.552 -5.095 7.260 1.00 91.75 83 ALA A C 1
ATOM 688 O O . ALA A 1 83 ? -6.011 -5.334 6.175 1.00 91.75 83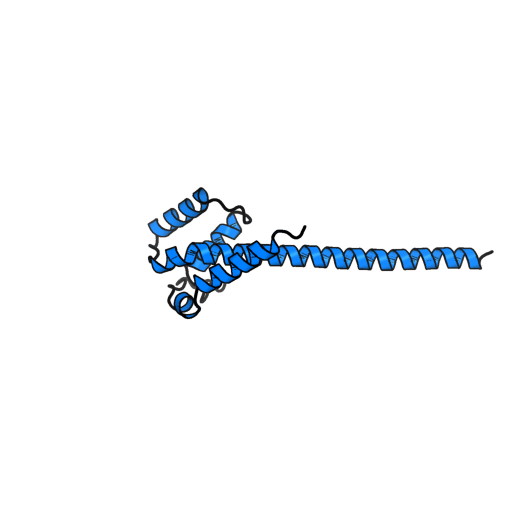 ALA A O 1
ATOM 689 N N . LEU A 1 84 ? -6.072 -4.174 8.104 1.00 93.75 84 LEU A N 1
ATOM 690 C CA . LEU A 1 84 ? -4.992 -3.243 7.771 1.00 93.75 84 LEU A CA 1
ATOM 691 C C . LEU A 1 84 ? -3.682 -3.924 7.336 1.00 93.75 84 LEU A C 1
ATOM 693 O O . LEU A 1 84 ? -3.172 -3.551 6.276 1.00 93.75 84 LEU A O 1
ATOM 697 N N . PRO A 1 85 ? -3.126 -4.920 8.061 1.00 91.69 85 PRO A N 1
ATOM 698 C CA . PRO A 1 85 ? -1.855 -5.531 7.670 1.00 91.69 85 PRO A CA 1
ATOM 699 C C . PRO A 1 85 ? -1.930 -6.165 6.281 1.00 91.69 85 PRO A C 1
ATOM 701 O O . PRO A 1 85 ? -1.014 -6.037 5.470 1.00 91.69 85 PRO A O 1
ATOM 704 N N . SER A 1 86 ? -3.050 -6.817 5.982 1.00 89.75 86 SER A N 1
ATOM 705 C CA . SER A 1 86 ? -3.252 -7.505 4.713 1.00 89.75 86 SER A CA 1
ATOM 706 C C . SER A 1 86 ? -3.548 -6.529 3.570 1.00 89.75 86 SER A C 1
ATOM 708 O O . SER A 1 86 ? -3.067 -6.751 2.459 1.00 89.75 86 SER A O 1
ATOM 710 N N . ALA A 1 87 ? -4.231 -5.410 3.837 1.00 92.69 87 ALA A N 1
ATOM 711 C CA . ALA A 1 87 ? -4.378 -4.315 2.876 1.00 92.69 87 ALA A CA 1
ATOM 712 C C . ALA A 1 87 ? -3.019 -3.677 2.531 1.00 92.69 87 ALA A C 1
ATOM 714 O O . ALA A 1 87 ? -2.702 -3.502 1.355 1.00 92.69 87 ALA A O 1
ATOM 715 N N . VAL A 1 88 ? -2.176 -3.401 3.533 1.00 94.50 88 VAL A N 1
ATOM 716 C CA . VAL A 1 88 ? -0.817 -2.875 3.318 1.00 94.50 88 VAL A CA 1
ATOM 717 C C . VAL A 1 88 ? 0.018 -3.851 2.485 1.00 94.50 88 VAL A C 1
ATOM 719 O O . VAL A 1 88 ? 0.587 -3.454 1.468 1.00 94.50 88 VAL A O 1
ATOM 722 N N . ARG A 1 89 ? 0.043 -5.144 2.846 1.00 92.75 89 ARG A N 1
ATOM 723 C CA . ARG A 1 89 ? 0.748 -6.175 2.058 1.00 92.75 89 ARG A CA 1
ATOM 724 C C . ARG A 1 89 ? 0.268 -6.215 0.611 1.00 92.75 89 ARG A C 1
ATOM 726 O O . ARG A 1 89 ? 1.095 -6.257 -0.294 1.00 92.75 89 ARG A O 1
ATOM 733 N N . TYR A 1 90 ? -1.046 -6.181 0.390 1.00 90.75 90 TYR A N 1
ATOM 734 C CA . TYR A 1 90 ? -1.629 -6.195 -0.950 1.00 90.75 90 TYR A CA 1
ATOM 735 C C . TYR A 1 90 ? -1.080 -5.059 -1.822 1.00 90.75 90 TYR A C 1
ATOM 737 O O . TYR A 1 90 ? -0.587 -5.302 -2.924 1.00 90.75 90 TYR A O 1
ATOM 745 N N . PHE A 1 91 ? -1.105 -3.826 -1.318 1.00 93.75 91 PHE A N 1
ATOM 746 C CA . PHE A 1 91 ? -0.641 -2.665 -2.075 1.00 93.75 91 PHE A CA 1
ATOM 747 C C . PHE A 1 91 ? 0.882 -2.639 -2.275 1.00 93.75 91 PHE A C 1
ATOM 749 O O . PHE A 1 91 ? 1.334 -2.224 -3.342 1.00 93.75 91 PHE A O 1
ATOM 756 N N . LEU A 1 92 ? 1.672 -3.122 -1.309 1.00 92.69 92 LEU A N 1
ATOM 757 C CA . LEU A 1 92 ? 3.123 -3.272 -1.473 1.00 92.69 92 LEU A CA 1
ATOM 758 C C . LEU A 1 92 ? 3.465 -4.291 -2.570 1.00 92.69 92 LEU A C 1
ATOM 760 O O . LEU A 1 92 ? 4.293 -4.007 -3.436 1.00 92.69 92 LEU A O 1
ATOM 764 N N . ILE A 1 93 ? 2.793 -5.447 -2.579 1.00 91.12 93 ILE A N 1
ATOM 765 C CA . ILE A 1 93 ? 2.967 -6.479 -3.615 1.00 91.12 93 ILE A CA 1
ATOM 766 C C . ILE A 1 93 ? 2.582 -5.926 -4.988 1.00 91.12 93 ILE A C 1
ATOM 768 O O . ILE A 1 93 ? 3.302 -6.119 -5.966 1.00 91.12 93 ILE A O 1
ATOM 772 N N . GLU A 1 94 ? 1.472 -5.197 -5.070 1.00 91.88 94 GLU A N 1
ATOM 773 C CA . GLU A 1 94 ? 1.022 -4.588 -6.316 1.00 91.88 94 GLU A CA 1
ATOM 774 C C . GLU A 1 94 ? 1.995 -3.500 -6.819 1.00 91.88 94 GLU A C 1
ATOM 776 O O . GLU A 1 94 ? 2.270 -3.422 -8.019 1.00 91.88 94 GLU A O 1
ATOM 781 N N . ASN A 1 95 ? 2.590 -2.703 -5.923 1.00 93.31 95 ASN A N 1
ATOM 782 C CA . ASN A 1 95 ? 3.666 -1.770 -6.277 1.00 93.31 95 ASN A CA 1
ATOM 783 C C . ASN A 1 95 ? 4.914 -2.498 -6.793 1.00 93.31 95 ASN A C 1
ATOM 785 O O . ASN A 1 95 ? 5.451 -2.114 -7.835 1.00 93.31 95 ASN A O 1
ATOM 789 N N . ALA A 1 96 ? 5.338 -3.573 -6.124 1.00 91.50 96 ALA A N 1
ATOM 790 C CA . ALA A 1 96 ? 6.467 -4.389 -6.564 1.00 91.50 96 ALA A CA 1
ATOM 791 C C . ALA A 1 96 ? 6.211 -5.005 -7.949 1.00 91.50 96 ALA A C 1
ATOM 793 O O . ALA A 1 96 ? 7.068 -4.927 -8.830 1.00 91.50 96 ALA A O 1
ATOM 794 N N . ARG A 1 97 ? 5.002 -5.533 -8.186 1.00 93.88 97 ARG A N 1
ATOM 795 C CA . ARG A 1 97 ? 4.575 -6.056 -9.492 1.00 93.88 97 ARG A CA 1
ATOM 796 C C . ARG A 1 97 ? 4.656 -4.984 -10.578 1.00 93.88 97 ARG A C 1
ATOM 798 O O . ARG A 1 97 ? 5.205 -5.236 -11.649 1.00 93.88 97 ARG A O 1
ATOM 805 N N . ARG A 1 98 ? 4.148 -3.775 -10.312 1.00 93.62 98 ARG A N 1
ATOM 806 C CA . ARG A 1 98 ? 4.238 -2.642 -11.250 1.00 93.62 98 ARG A CA 1
ATOM 807 C C . ARG A 1 98 ? 5.680 -2.266 -11.574 1.00 93.62 98 ARG A C 1
ATOM 809 O O . ARG A 1 98 ? 5.987 -2.039 -12.744 1.00 93.62 98 ARG A O 1
ATOM 816 N N . LEU A 1 99 ? 6.560 -2.219 -10.576 1.00 93.75 99 LEU A N 1
ATOM 817 C CA . LEU A 1 99 ? 7.975 -1.920 -10.789 1.00 93.75 99 LEU A CA 1
ATOM 818 C C . LEU A 1 99 ? 8.664 -3.014 -11.611 1.00 93.75 99 LEU A C 1
ATOM 820 O O . LEU A 1 99 ? 9.357 -2.698 -12.576 1.00 93.75 99 LEU A O 1
ATOM 824 N N . ALA A 1 100 ? 8.412 -4.285 -11.293 1.00 94.88 100 ALA A N 1
ATOM 825 C CA . ALA A 1 100 ? 8.954 -5.420 -12.033 1.00 94.88 100 ALA A CA 1
ATOM 826 C C . ALA A 1 100 ? 8.561 -5.371 -13.519 1.00 94.88 100 ALA A C 1
ATOM 828 O O . ALA A 1 100 ? 9.428 -5.462 -14.383 1.00 94.88 100 ALA A O 1
ATOM 829 N N . MET A 1 101 ? 7.283 -5.116 -13.828 1.00 96.69 101 MET A N 1
ATOM 830 C CA . MET A 1 101 ? 6.820 -4.963 -15.215 1.00 96.69 101 MET A CA 1
ATOM 831 C C . MET A 1 101 ? 7.476 -3.780 -15.940 1.00 96.69 101 MET A C 1
ATOM 833 O O . MET A 1 101 ? 7.756 -3.864 -17.135 1.00 96.69 101 MET A O 1
ATOM 837 N N . ARG A 1 102 ? 7.723 -2.661 -15.244 1.00 95.94 102 ARG A N 1
ATOM 838 C CA . ARG A 1 102 ? 8.425 -1.507 -15.831 1.00 95.94 102 ARG A CA 1
ATOM 839 C C . ARG A 1 102 ? 9.871 -1.852 -16.176 1.00 95.94 102 ARG A C 1
ATOM 841 O O . ARG A 1 102 ? 10.333 -1.487 -17.255 1.00 95.94 102 ARG A O 1
ATOM 848 N N . VAL A 1 103 ? 10.568 -2.549 -15.279 1.00 96.56 103 VAL A N 1
ATOM 849 C CA . VAL A 1 103 ? 11.947 -3.004 -15.504 1.00 96.56 103 VAL A CA 1
ATOM 850 C C . VAL A 1 103 ? 12.007 -3.984 -16.671 1.00 96.56 103 VAL A C 1
ATOM 852 O O . VAL A 1 103 ? 12.854 -3.822 -17.546 1.00 96.56 103 VAL A O 1
ATOM 855 N N . ASP A 1 104 ? 11.093 -4.952 -16.719 1.00 97.25 104 ASP A N 1
ATOM 856 C CA . ASP A 1 104 ? 11.018 -5.934 -17.802 1.00 97.25 104 ASP A CA 1
ATOM 857 C C . ASP A 1 104 ? 10.790 -5.267 -19.165 1.00 97.25 104 ASP A C 1
ATOM 859 O O . ASP A 1 104 ? 11.576 -5.446 -20.095 1.00 97.25 104 ASP A O 1
ATOM 863 N N . ARG A 1 105 ? 9.807 -4.363 -19.257 1.00 96.69 105 ARG A N 1
ATOM 864 C CA . ARG A 1 105 ? 9.564 -3.580 -20.476 1.00 96.69 105 ARG A CA 1
ATOM 865 C C . ARG A 1 105 ? 10.798 -2.785 -20.908 1.00 96.69 105 ARG A C 1
ATOM 867 O O . ARG A 1 105 ? 11.121 -2.750 -22.093 1.00 96.69 105 ARG A O 1
ATOM 874 N N . ALA A 1 106 ? 11.493 -2.154 -19.962 1.00 96.19 106 ALA A N 1
ATOM 875 C CA . ALA A 1 106 ? 12.702 -1.392 -20.258 1.00 96.19 106 ALA A CA 1
ATOM 876 C C . ALA A 1 106 ? 13.864 -2.284 -20.728 1.00 96.19 106 ALA A C 1
ATOM 878 O O . ALA A 1 106 ? 14.693 -1.831 -21.514 1.00 96.19 106 ALA A O 1
ATOM 879 N N . ARG A 1 107 ? 13.946 -3.536 -20.262 1.00 96.81 107 ARG A N 1
ATOM 880 C CA . ARG A 1 107 ? 14.915 -4.525 -20.760 1.00 96.81 107 ARG A CA 1
ATOM 881 C C . ARG A 1 107 ? 14.569 -4.973 -22.176 1.00 96.81 107 ARG A C 1
ATOM 883 O O . ARG A 1 107 ? 15.436 -4.920 -23.038 1.00 96.81 107 ARG A O 1
ATOM 890 N N 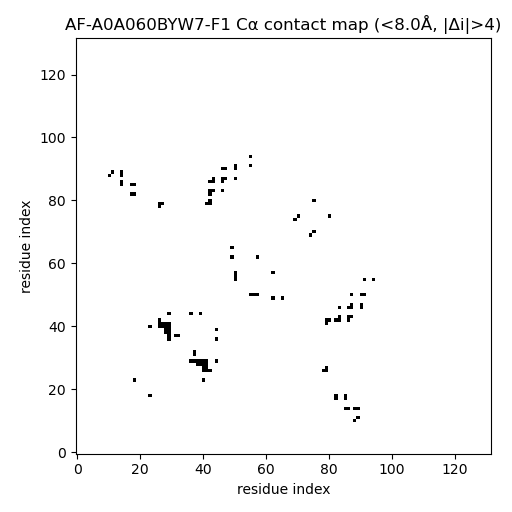. ASN A 1 108 ? 13.306 -5.303 -22.435 1.00 97.50 108 ASN A N 1
ATOM 891 C CA . ASN A 1 108 ? 12.850 -5.717 -23.765 1.00 97.50 108 ASN A CA 1
ATOM 892 C C . ASN A 1 108 ? 13.083 -4.621 -24.814 1.00 97.50 108 ASN A C 1
ATOM 894 O O . ASN A 1 108 ? 13.577 -4.909 -25.901 1.00 97.50 108 ASN A O 1
ATOM 898 N N . MET A 1 109 ? 12.817 -3.357 -24.466 1.00 96.94 109 MET A N 1
ATOM 899 C CA . MET A 1 109 ? 13.080 -2.221 -25.355 1.00 96.94 109 MET A CA 1
ATOM 900 C C . MET A 1 109 ? 14.576 -2.050 -25.662 1.00 96.94 109 MET A C 1
ATOM 902 O O . MET A 1 109 ? 14.942 -1.822 -26.810 1.00 96.94 109 MET A O 1
ATOM 906 N N . ARG A 1 110 ? 15.449 -2.192 -24.653 1.00 96.44 110 ARG A N 1
ATOM 907 C CA . ARG A 1 110 ? 16.908 -2.133 -24.856 1.00 96.44 110 ARG A CA 1
ATOM 908 C C . ARG A 1 110 ? 17.407 -3.270 -25.741 1.00 96.44 110 ARG A C 1
ATOM 910 O O . ARG A 1 110 ? 18.188 -3.020 -26.647 1.00 96.44 110 ARG A O 1
ATOM 917 N N . ASN A 1 111 ? 16.929 -4.492 -25.514 1.00 96.94 111 ASN A N 1
ATOM 918 C CA . ASN A 1 111 ? 17.311 -5.643 -26.331 1.00 96.94 111 ASN A CA 1
ATOM 919 C C . ASN A 1 111 ? 16.895 -5.445 -27.793 1.00 96.94 111 ASN A C 1
ATOM 921 O O . ASN A 1 111 ? 17.696 -5.688 -28.688 1.00 96.94 111 ASN A O 1
ATOM 925 N N . PHE A 1 112 ? 15.678 -4.943 -28.029 1.00 96.38 112 PHE A N 1
ATOM 926 C CA . PHE A 1 112 ? 15.209 -4.619 -29.374 1.00 96.38 112 PHE A CA 1
ATOM 927 C C . PHE A 1 112 ? 16.084 -3.554 -30.048 1.00 96.38 112 PHE A C 1
ATOM 929 O O . PHE A 1 112 ? 16.507 -3.747 -31.184 1.00 96.38 112 PHE A O 1
ATOM 936 N N . ALA A 1 113 ? 16.403 -2.465 -29.341 1.00 95.56 113 ALA A N 1
ATOM 937 C CA . ALA A 1 113 ? 17.278 -1.417 -29.861 1.00 95.56 113 ALA A CA 1
ATOM 938 C C . ALA A 1 113 ? 18.673 -1.954 -30.226 1.00 95.56 113 ALA A C 1
ATOM 940 O O . ALA A 1 113 ? 19.173 -1.637 -31.301 1.00 95.56 113 ALA A O 1
ATOM 941 N N . ASN A 1 114 ? 19.257 -2.816 -29.387 1.00 95.75 114 ASN A N 1
ATOM 942 C CA . ASN A 1 114 ? 20.539 -3.460 -29.680 1.00 95.75 114 ASN A CA 1
ATOM 943 C C . ASN A 1 114 ? 20.451 -4.344 -30.930 1.00 95.75 114 ASN A C 1
ATOM 945 O O . ASN A 1 114 ? 21.274 -4.205 -31.822 1.00 95.75 114 ASN A O 1
ATOM 949 N N . THR A 1 115 ? 19.407 -5.170 -31.061 1.00 95.69 115 THR A N 1
ATOM 950 C CA . THR A 1 115 ? 19.212 -5.997 -32.266 1.00 95.69 115 THR A CA 1
ATOM 951 C C . THR A 1 115 ? 19.087 -5.154 -33.537 1.00 95.69 115 THR A C 1
ATOM 953 O O . THR A 1 115 ? 19.574 -5.551 -34.593 1.00 95.69 115 THR A O 1
ATOM 956 N N . VAL A 1 116 ? 18.419 -3.999 -33.465 1.00 94.94 116 VAL A N 1
ATOM 957 C CA . VAL A 1 116 ? 18.326 -3.073 -34.602 1.00 94.94 116 VAL A CA 1
ATOM 958 C C . VAL A 1 116 ? 19.690 -2.451 -34.911 1.00 94.94 116 VAL A C 1
ATOM 960 O O . VAL A 1 116 ? 20.065 -2.400 -36.078 1.00 94.94 116 VAL A O 1
ATOM 963 N N . ALA A 1 117 ? 20.443 -2.028 -33.894 1.00 93.62 117 ALA A N 1
ATOM 964 C CA . ALA A 1 117 ? 21.786 -1.478 -34.068 1.00 93.62 117 ALA A CA 1
ATOM 9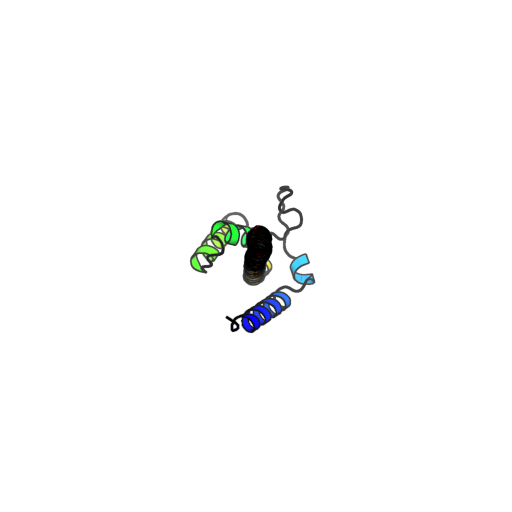65 C C . ALA A 1 117 ? 22.747 -2.498 -34.699 1.00 93.62 117 ALA A C 1
ATOM 967 O O . ALA A 1 117 ? 23.406 -2.171 -35.682 1.00 93.62 117 ALA A O 1
ATOM 968 N N . ASP A 1 118 ? 22.749 -3.744 -34.215 1.00 93.12 118 ASP A N 1
ATOM 969 C CA . ASP A 1 118 ? 23.576 -4.829 -34.758 1.00 93.12 118 ASP A CA 1
ATOM 970 C C . ASP A 1 118 ? 23.285 -5.058 -36.251 1.00 93.12 118 ASP A C 1
ATOM 972 O O . ASP A 1 118 ? 24.200 -5.233 -37.052 1.00 93.12 118 ASP A O 1
ATOM 976 N N . ARG A 1 119 ? 22.009 -4.996 -36.659 1.00 91.00 119 ARG A N 1
ATOM 977 C CA . ARG A 1 119 ? 21.622 -5.119 -38.076 1.00 91.00 119 ARG A CA 1
ATOM 978 C C . ARG A 1 119 ? 22.127 -3.964 -38.933 1.00 91.00 119 ARG A C 1
ATOM 980 O O . ARG A 1 119 ? 22.500 -4.201 -40.076 1.00 91.00 119 ARG A O 1
ATOM 987 N N . ILE A 1 120 ? 22.114 -2.738 -38.408 1.00 91.56 120 ILE A N 1
ATOM 988 C CA . ILE A 1 120 ? 22.624 -1.562 -39.127 1.00 91.56 120 ILE A CA 1
ATOM 989 C C . ILE A 1 120 ? 24.140 -1.678 -39.314 1.00 91.56 120 ILE A C 1
ATOM 991 O O . ILE A 1 120 ? 24.617 -1.426 -40.414 1.00 91.56 120 ILE A O 1
ATOM 995 N N . VAL A 1 121 ? 24.877 -2.100 -38.280 1.00 90.56 121 VAL A N 1
ATOM 996 C CA . VAL A 1 121 ? 26.334 -2.307 -38.364 1.00 90.56 121 VAL A CA 1
ATOM 997 C C . VAL A 1 121 ? 26.673 -3.362 -39.416 1.00 90.56 121 VAL A C 1
ATOM 999 O O . VAL A 1 121 ? 27.472 -3.097 -40.303 1.00 90.56 121 VAL A O 1
ATOM 1002 N N . VAL A 1 122 ? 26.005 -4.521 -39.391 1.00 88.00 122 VAL A N 1
ATOM 1003 C CA . VAL A 1 122 ? 26.234 -5.582 -40.390 1.00 88.00 122 VAL A CA 1
ATOM 1004 C C . VAL A 1 122 ? 25.908 -5.112 -41.814 1.00 88.00 122 VAL A C 1
ATOM 1006 O O . VAL A 1 122 ? 26.624 -5.455 -42.753 1.00 88.00 122 VAL A O 1
ATOM 1009 N N . ALA A 1 123 ? 24.836 -4.335 -41.998 1.00 82.75 123 ALA A N 1
ATOM 1010 C CA . ALA A 1 123 ? 24.479 -3.784 -43.306 1.00 82.75 123 ALA A CA 1
ATOM 1011 C C . ALA A 1 123 ? 25.519 -2.764 -43.810 1.00 82.75 123 ALA A C 1
ATOM 1013 O O . ALA A 1 123 ? 25.875 -2.790 -44.981 1.00 82.75 123 ALA A O 1
ATOM 1014 N N . ALA A 1 124 ? 26.048 -1.915 -42.926 1.00 78.69 124 ALA A N 1
ATOM 1015 C CA . ALA A 1 124 ? 27.094 -0.954 -43.272 1.00 78.69 124 ALA A CA 1
ATOM 1016 C C . ALA A 1 124 ? 28.422 -1.644 -43.646 1.00 78.69 124 ALA A C 1
ATOM 1018 O O . ALA A 1 124 ? 29.012 -1.306 -44.669 1.00 78.69 124 ALA A O 1
ATOM 1019 N N . ASP A 1 125 ? 28.842 -2.661 -42.885 1.00 73.88 125 ASP A N 1
ATOM 1020 C CA . ASP A 1 125 ? 30.062 -3.433 -43.174 1.00 73.88 125 ASP A CA 1
ATOM 1021 C C . ASP A 1 125 ? 29.957 -4.218 -44.497 1.00 73.88 125 ASP A C 1
ATOM 1023 O O . ASP A 1 125 ? 30.946 -4.413 -45.206 1.00 73.88 125 ASP A O 1
ATOM 1027 N N . SER A 1 126 ? 28.756 -4.689 -44.853 1.00 69.75 126 SER A N 1
ATOM 1028 C CA . SER A 1 126 ? 28.538 -5.416 -46.113 1.00 69.75 126 SER A CA 1
ATOM 1029 C C . SER A 1 126 ? 28.510 -4.504 -47.343 1.00 69.75 126 SER A C 1
ATOM 1031 O O . SER A 1 126 ? 28.955 -4.934 -48.408 1.00 69.75 126 SER A O 1
ATOM 1033 N N . ASP A 1 127 ? 28.071 -3.251 -47.213 1.00 62.41 127 ASP A N 1
ATOM 1034 C CA . ASP A 1 127 ? 28.204 -2.250 -48.279 1.00 62.41 127 ASP A CA 1
ATOM 1035 C C . ASP A 1 127 ? 29.672 -1.834 -48.500 1.00 62.41 127 ASP A C 1
ATOM 1037 O O . ASP A 1 127 ? 30.091 -1.684 -49.649 1.00 62.41 127 ASP A O 1
ATOM 1041 N N . GLU A 1 128 ? 30.491 -1.733 -47.443 1.00 58.28 128 GLU A N 1
ATOM 1042 C CA . GLU A 1 128 ? 31.938 -1.493 -47.581 1.00 58.28 128 GLU A CA 1
ATOM 1043 C C . GLU A 1 128 ? 32.649 -2.653 -48.302 1.00 58.28 128 GLU A C 1
ATOM 1045 O O . GLU A 1 128 ? 33.445 -2.415 -49.212 1.00 58.28 128 GLU A O 1
ATOM 1050 N N . LEU A 1 129 ? 32.309 -3.908 -47.983 1.00 55.94 129 LEU A N 1
ATOM 1051 C CA . LEU A 1 129 ? 32.869 -5.100 -48.640 1.00 55.94 129 LEU A CA 1
ATOM 1052 C C . LEU A 1 129 ? 32.471 -5.250 -50.117 1.00 55.94 129 LEU A C 1
ATOM 1054 O O . LEU A 1 129 ? 33.239 -5.817 -50.887 1.00 55.94 129 LEU A O 1
ATOM 1058 N N . ASN A 1 130 ? 31.299 -4.753 -50.522 1.00 54.19 130 ASN A N 1
ATOM 1059 C CA . ASN A 1 130 ? 30.847 -4.780 -51.921 1.00 54.19 130 ASN A CA 1
ATOM 1060 C C . ASN A 1 130 ? 31.391 -3.612 -52.768 1.00 54.19 130 ASN A C 1
ATOM 1062 O O . ASN A 1 130 ? 31.109 -3.542 -53.965 1.00 54.19 130 ASN A O 1
ATOM 1066 N N . SER A 1 131 ? 32.133 -2.683 -52.156 1.00 54.19 131 SER A N 1
ATOM 1067 C CA . SER A 1 131 ? 32.718 -1.508 -52.818 1.00 54.19 131 SER A CA 1
ATOM 1068 C C . SER A 1 131 ? 34.214 -1.645 -53.158 1.00 54.19 131 SER A C 1
ATOM 1070 O O . SER A 1 131 ? 34.802 -0.701 -53.692 1.00 54.19 131 SER A O 1
ATOM 1072 N N . VAL A 1 132 ? 34.810 -2.814 -52.887 1.00 44.69 132 VAL A N 1
ATOM 1073 C CA . VAL A 1 132 ? 36.198 -3.206 -53.216 1.00 44.69 132 VAL A CA 1
ATOM 1074 C C . VAL A 1 132 ? 36.194 -4.268 -54.311 1.00 44.69 132 VAL A C 1
ATOM 1076 O O . VAL A 1 132 ? 37.039 -4.159 -55.228 1.00 44.69 132 VAL A O 1
#

Foldseek 3Di:
DPDCPVVLVVLVVVLCVLDPVVLLQPADADPDPDVVRVPNHPLLVLLLVQCVVCVNPDDPVSSVVSQVVVCVPPNGDPSSVSNNVSSNSVVSVVVVVVVVVVVVVVVVVVVVVVVVVVVVVVVVVVVVVVVD

Sequence (132 aa):
MLDNHYQIDKNVQQARRDLPRRFIRQLPLFKTPSQKYEGMPRIFALAWLYIAHTDSNFSLKTLSAIVQGFQAVEPLKIGELWALPSAVRYFLIENARRLAMRVDRARNMRNFANTVADRIVVAADSDELNSV

Secondary structure (DSSP, 8-state):
--SSHHHHHHHHHHHHHHS-HHHHTTSPBP-S--TTSTT-BHHHHHHHHHHHHTTT---HHHHHHHHHHHHHHSPPPHHHHHHHHHHHHHHHHHHHHHHHHHHHHHHHHHHHHHHHHHHHHHHHHHHHHTT-

Organism: NCBI:txid267632